Protein 5J10 (pdb70)

B-factor: mean 36.86, std 14.48, range [15.62, 97.06]

Nearest PDB structures (foldseek):
  5j10-assembly1_A  TM=1.014E+00  e=6.103E-08  synthetic construct
  5j10-assembly1_B  TM=9.438E-01  e=1.191E-07  synthetic construct
  8szz-assembly1_y  TM=9.753E-01  e=5.184E-07  synthetic construct
  8szz-assembly1_0  TM=9.721E-01  e=5.184E-07  synthetic construct
  8szz-assembly1_W  TM=9.689E-01  e=4.848E-07  synthetic construct

Sequence (140 aa):
TDELLRLAKEQAELLKEIKKLVEEIARLVKEIQEDPSDELLKTLAELVRKLKELVEDMERSMKEQLYIIKTDELLRLAKEQAELLKEIKKLVEEIARLVKEIQEDPSDELLKTLAELVRKLKELVEDMERSMKEQLYIIK

Solvent-accessible surface area: 8498 Å² total; per-residue (Å²): 191,64,94,21,46,143,16,1,100,78,2,18,88,24,0,137,74,1,55,145,16,1,48,86,1,20,169,21,1,119,94,0,80,150,83,52,39,124,102,36,3,117,49,0,13,94,25,2,118,86,0,75,102,7,2,83,82,1,28,187,13,5,134,71,1,36,183,88,35,138,118,120,93,28,55,127,1,0,98,72,1,27,92,19,3,135,69,2,69,147,15,1,62,87,0,11,162,17,1,121,93,0,85,153,85,55,39,126,114,46,5,132,50,0,14,86,23,2,137,94,0,81,97,12,1,32,62,0,12,157,5,2,110,76,0,22,178,58,32,148

Radius of gyration: 16.61 Å; Cα contacts (8 Å, |Δi|>4): 127; chains: 2; bounding box: 19×32×49 Å

Secondary structure (DSSP, 8-state):
--HHHHHHHHHHHHHHHHHHHHHHHHHHHHHHHH---HHHHHHHHHHHHHHHHHHHHHHHHHHHHHHHH-/-HHHHHHHHHHHHHHHHHHHHHHHHHHHHHHHHH---HHHHHHHHHHHHHHHHHHHHHHHHHHHHHHHH-

Structure (mmCIF, N/CA/C/O backbone):
data_5J10
#
_entry.id   5J10
#
_cell.length_a   41.740
_cell.length_b   42.120
_cell.length_c   123.670
_cell.angle_alpha   90.00
_cell.angle_beta   90.00
_cell.angle_gamma   90.00
#
_symmetry.space_group_name_H-M   'P 21 21 21'
#
loop_
_entity.id
_entity.type
_entity.pdbx_description
1 polymer 'peptide design 2L4HC2_24'
2 water water
#
loop_
_atom_site.group_PDB
_atom_site.id
_atom_site.type_symbol
_atom_site.label_atom_id
_atom_site.label_alt_id
_atom_site.label_comp_id
_atom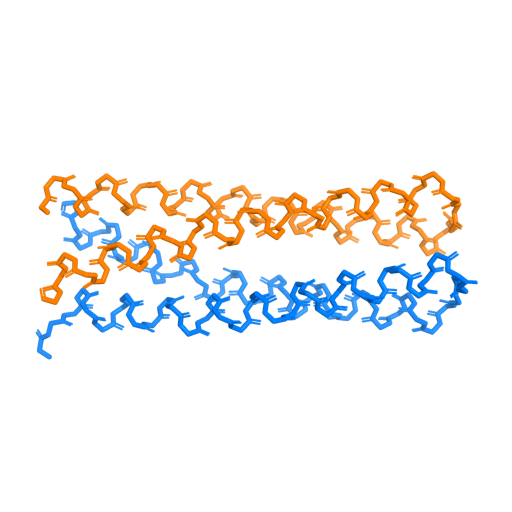_site.label_asym_id
_atom_site.label_entity_id
_atom_site.label_seq_id
_atom_site.pdbx_PDB_ins_code
_atom_site.Cartn_x
_atom_site.Cartn_y
_atom_site.Cartn_z
_atom_site.occupancy
_atom_site.B_iso_or_equiv
_atom_site.auth_seq_id
_atom_site.auth_comp_id
_atom_site.auth_asym_id
_atom_site.auth_atom_id
_atom_site.pdbx_PDB_model_num
ATOM 1 N N . THR A 1 8 ? 30.691 8.883 96.668 1.00 37.88 3 THR A N 1
ATOM 2 C CA . THR A 1 8 ? 29.895 8.456 97.814 1.00 39.23 3 THR A CA 1
ATOM 3 C C . THR A 1 8 ? 28.496 9.072 97.790 1.00 36.06 3 THR A C 1
ATOM 4 O O . THR A 1 8 ? 27.510 8.429 98.169 1.00 32.96 3 THR A O 1
ATOM 14 N N . ASP A 1 9 ? 28.412 10.321 97.344 1.00 32.06 4 ASP A N 1
ATOM 15 C CA . ASP A 1 9 ? 27.135 11.015 97.246 1.00 28.37 4 ASP A CA 1
ATOM 16 C C . ASP A 1 9 ? 26.689 11.053 95.786 1.00 30.90 4 ASP A C 1
ATOM 17 O O . ASP A 1 9 ? 27.252 11.793 94.985 1.00 29.75 4 ASP A O 1
ATOM 26 N N . GLU A 1 10 ? 25.673 10.266 95.442 1.00 29.22 5 GLU A N 1
ATOM 27 C CA . GLU A 1 10 ? 25.260 10.160 94.043 1.00 33.89 5 GLU A CA 1
ATOM 28 C C . GLU A 1 10 ? 24.538 11.404 93.548 1.00 31.34 5 GLU A C 1
ATOM 29 O O . GLU A 1 10 ? 24.598 11.725 92.363 1.00 32.28 5 GLU A O 1
ATOM 41 N N . LEU A 1 11 ? 23.853 12.100 94.447 1.00 27.97 6 LEU A N 1
ATOM 42 C CA . LEU A 1 11 ? 23.181 13.337 94.076 1.00 31.08 6 LEU A CA 1
ATOM 43 C C . LEU A 1 11 ? 24.218 14.408 93.749 1.00 37.07 6 LEU A C 1
ATOM 44 O O . LEU A 1 11 ? 24.021 15.232 92.855 1.00 34.71 6 LEU A O 1
ATOM 60 N N . LEU A 1 12 ? 25.329 14.382 94.478 1.00 34.11 7 LEU A N 1
ATOM 61 C CA . LEU A 1 12 ? 26.440 15.289 94.217 1.00 32.57 7 LEU A CA 1
ATOM 62 C C . LEU A 1 12 ? 27.106 14.944 92.893 1.00 32.19 7 LEU A C 1
ATOM 63 O O . LEU A 1 12 ? 27.456 15.829 92.113 1.00 30.98 7 LEU A O 1
ATOM 79 N N . ARG A 1 13 ? 27.282 13.650 92.652 1.00 30.61 8 ARG A N 1
ATOM 80 C CA . ARG A 1 13 ? 27.912 13.167 91.429 1.00 32.27 8 ARG A CA 1
ATOM 81 C C . ARG A 1 13 ? 27.117 13.609 90.198 1.00 36.77 8 ARG A C 1
ATOM 82 O O . ARG A 1 13 ? 27.685 14.139 89.238 1.00 33.63 8 ARG A O 1
ATOM 103 N N . LEU A 1 14 ? 25.803 13.412 90.245 1.00 34.11 9 LEU A N 1
ATOM 104 C CA . LEU A 1 14 ? 24.926 13.772 89.133 1.00 35.76 9 LEU A CA 1
ATOM 105 C C . LEU A 1 14 ? 24.829 15.284 88.933 1.00 38.37 9 LEU A C 1
ATOM 106 O O . LEU A 1 14 ? 24.811 15.766 87.798 1.00 34.90 9 LEU A O 1
ATOM 122 N N . ALA A 1 15 ? 24.753 16.025 90.035 1.00 34.08 10 ALA A N 1
ATOM 123 C CA . ALA A 1 15 ? 24.668 17.482 89.975 1.00 34.26 10 ALA A CA 1
ATOM 124 C C . ALA A 1 15 ? 25.919 18.051 89.325 1.00 36.84 10 ALA A C 1
ATOM 125 O O . ALA A 1 15 ? 25.843 18.955 88.490 1.00 35.10 10 ALA A O 1
ATOM 132 N N . LYS A 1 16 ? 27.070 17.509 89.707 1.00 32.69 11 LYS A N 1
ATOM 133 C CA . LYS A 1 16 ? 28.326 17.863 89.061 1.00 36.93 11 LYS A CA 1
ATOM 134 C C . LYS A 1 16 ? 28.310 17.389 87.608 1.00 41.48 11 LYS A C 1
ATOM 135 O O . LYS A 1 16 ? 28.936 18.003 86.745 1.00 36.45 11 LYS A O 1
ATOM 154 N N . GLU A 1 17 ? 27.587 16.299 87.347 1.00 43.23 12 GLU A N 1
ATOM 155 C CA . GLU A 1 17 ? 27.463 15.755 85.992 1.00 46.62 12 GLU A CA 1
ATOM 156 C C . GLU A 1 17 ? 26.361 16.421 85.166 1.00 40.74 12 GLU A C 1
ATOM 157 O O . GLU A 1 17 ? 26.129 16.046 84.019 1.00 77.53 12 GLU A O 1
ATOM 169 N N . GLN A 1 18 ? 25.686 17.408 85.739 1.00 37.90 13 GLN A N 1
ATOM 170 C CA . GLN A 1 18 ? 24.760 18.222 84.965 1.00 37.39 13 GLN A CA 1
ATOM 171 C C . GLN A 1 18 ? 25.329 19.622 84.790 1.00 42.96 13 GLN A C 1
ATOM 172 O O . GLN A 1 18 ? 24.963 20.340 83.855 1.00 36.23 13 GLN A O 1
ATOM 186 N N . ALA A 1 19 ? 26.234 19.994 85.696 1.00 37.22 14 ALA A N 1
ATOM 187 C CA . ALA A 1 19 ? 26.808 21.337 85.729 1.00 39.84 14 ALA A CA 1
ATOM 188 C C . ALA A 1 19 ? 27.815 21.553 84.607 1.00 34.34 14 ALA A C 1
ATOM 189 O O . ALA A 1 19 ? 27.901 22.647 84.046 1.00 36.00 14 ALA A O 1
ATOM 196 N N . GLU A 1 20 ? 28.569 20.505 84.284 1.00 33.35 15 GLU A N 1
ATOM 197 C CA . GLU A 1 20 ? 29.609 20.597 83.268 1.00 38.13 15 GLU A CA 1
ATOM 198 C C . GLU A 1 20 ? 28.966 20.539 81.885 1.00 40.08 15 GLU A C 1
ATOM 199 O O . GLU A 1 20 ? 29.500 21.091 80.927 1.00 34.34 15 GLU A O 1
ATOM 211 N N . LEU A 1 21 ? 27.825 19.859 81.787 1.00 35.14 16 LEU A N 1
ATOM 212 C CA . LEU A 1 21 ? 27.079 19.794 80.539 1.00 32.06 16 LEU A CA 1
ATOM 213 C C . LEU A 1 21 ? 26.489 21.153 80.236 1.00 29.49 16 LEU A C 1
ATOM 214 O O . LEU A 1 21 ? 26.569 21.628 79.107 1.00 29.63 16 LEU A O 1
ATOM 230 N N . LEU A 1 22 ? 25.901 21.782 81.249 1.00 28.22 17 LEU A N 1
ATOM 231 C CA . LEU A 1 22 ? 25.278 23.081 81.046 1.00 30.80 17 LEU A CA 1
ATOM 232 C C . LEU A 1 22 ? 26.325 24.141 80.746 1.00 32.06 17 LEU A C 1
ATOM 233 O O . LEU A 1 22 ? 26.090 25.030 79.930 1.00 28.53 17 LEU A O 1
ATOM 249 N N . LYS A 1 23 ? 27.478 24.046 81.402 1.00 32.02 18 LYS A N 1
ATOM 250 C CA . LYS A 1 23 ? 28.581 24.954 81.111 1.00 35.68 18 LYS A CA 1
ATOM 251 C C . LYS A 1 23 ? 28.964 24.849 79.635 1.00 32.87 18 LYS A C 1
ATOM 252 O O . LYS A 1 23 ? 29.182 25.861 78.968 1.00 32.40 18 LYS A O 1
ATOM 271 N N . GLU A 1 24 ? 29.020 23.619 79.128 1.00 27.98 19 GLU A N 1
ATOM 272 C CA . GLU A 1 24 ? 29.286 23.379 77.709 1.00 29.53 19 GLU A CA 1
ATOM 273 C C . GLU A 1 24 ? 28.158 23.902 76.811 1.00 29.35 19 GLU A C 1
ATOM 274 O O . GLU A 1 24 ? 28.412 24.507 75.765 1.00 25.97 19 GLU A O 1
ATOM 286 N N . ILE A 1 25 ? 26.917 23.662 77.223 1.00 24.81 20 ILE A N 1
ATOM 287 C CA . ILE A 1 25 ? 25.753 24.166 76.495 1.00 25.01 20 ILE A CA 1
ATOM 288 C C . ILE A 1 25 ? 25.741 25.692 76.451 1.00 24.16 20 ILE A C 1
ATOM 289 O O . ILE A 1 25 ? 25.471 26.291 75.412 1.00 20.07 20 ILE A O 1
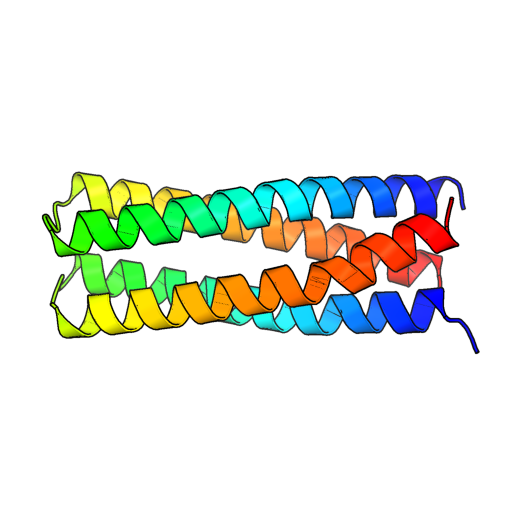ATOM 305 N N . LYS A 1 26 ? 26.045 26.312 77.585 1.00 23.40 21 LYS A N 1
ATOM 306 C CA . LYS A 1 26 ? 26.115 27.768 77.681 1.00 25.04 21 LYS A CA 1
ATOM 307 C C . LYS A 1 26 ? 27.124 28.358 76.686 1.00 27.03 21 LYS A C 1
ATOM 308 O O . LYS A 1 26 ? 26.832 29.339 75.995 1.00 23.17 21 LYS A O 1
ATOM 327 N N . LYS A 1 27 ? 28.304 27.748 76.618 1.00 25.77 22 LYS A N 1
ATOM 328 C CA . LYS A 1 27 ? 29.343 28.139 75.669 1.00 28.48 22 LYS A CA 1
ATOM 329 C C . LYS A 1 27 ? 28.865 28.092 74.224 1.00 26.26 22 LYS A C 1
ATOM 330 O O . LYS A 1 27 ? 29.052 29.044 73.467 1.00 23.06 22 LYS A O 1
ATOM 349 N N . LEU A 1 28 ? 28.267 26.962 73.858 1.00 23.44 23 LEU A N 1
ATOM 350 C CA . LEU A 1 28 ? 27.749 26.724 72.518 1.00 23.78 23 LEU A CA 1
ATOM 351 C C . LEU A 1 28 ? 26.631 27.700 72.158 1.00 22.36 23 LEU A C 1
ATOM 352 O O . LEU A 1 28 ? 26.566 28.196 71.032 1.00 20.90 23 LEU A O 1
ATOM 368 N N . VAL A 1 29 ? 25.752 27.967 73.117 1.00 20.05 24 VAL A N 1
ATOM 369 C CA . VAL A 1 29 ? 24.663 28.914 72.913 1.00 21.96 24 VAL A CA 1
ATOM 370 C C . VAL A 1 29 ? 25.219 30.321 72.654 1.00 22.78 24 VAL A C 1
ATOM 371 O O . VAL A 1 29 ? 24.741 31.030 71.774 1.00 21.40 24 VAL A O 1
ATOM 384 N N . GLU A 1 30 ? 26.237 30.716 73.412 1.00 23.10 25 GLU A N 1
ATOM 385 C CA . GLU A 1 30 ? 26.866 32.017 73.204 1.00 27.41 25 GLU A CA 1
ATOM 386 C C . GLU A 1 30 ? 27.575 32.085 71.848 1.00 24.60 25 GLU A C 1
ATOM 387 O O . GLU A 1 30 ? 27.618 33.135 71.216 1.00 25.42 25 GLU A O 1
ATOM 399 N N . GLU A 1 31 ? 28.114 30.955 71.403 1.00 22.85 26 GLU A N 1
ATOM 400 C CA . GLU A 1 31 ? 28.741 30.854 70.089 1.00 23.50 26 GLU A CA 1
ATOM 401 C C . GLU A 1 31 ? 27.693 31.012 68.989 1.00 24.01 26 GLU A C 1
ATOM 402 O O . GLU A 1 31 ? 27.907 31.699 67.993 1.00 20.19 26 GLU A O 1
ATOM 414 N N . ILE A 1 32 ? 26.550 30.368 69.193 1.00 21.69 27 ILE A N 1
ATOM 415 C CA . ILE A 1 32 ? 25.432 30.441 68.261 1.00 19.91 27 ILE A CA 1
ATOM 416 C C . ILE A 1 32 ? 24.915 31.870 68.155 1.00 19.98 27 ILE A C 1
ATOM 417 O O . ILE A 1 32 ? 24.643 32.360 67.060 1.00 19.83 27 ILE A O 1
ATOM 433 N N . ALA A 1 33 ? 24.814 32.549 69.295 1.00 20.62 28 ALA A N 1
ATOM 434 C CA . ALA A 1 33 ? 24.359 33.934 69.319 1.00 21.09 28 ALA A CA 1
ATOM 435 C C . ALA A 1 33 ? 25.269 34.834 68.477 1.00 23.26 28 ALA A C 1
ATOM 436 O O . ALA A 1 33 ? 24.784 35.619 67.670 1.00 22.96 28 ALA A O 1
ATOM 443 N N . ARG A 1 34 ? 26.582 34.720 68.662 1.00 22.59 29 ARG A N 1
ATOM 444 C CA . ARG A 1 34 ? 27.528 35.522 67.879 1.00 25.52 29 ARG A CA 1
ATOM 445 C C . ARG A 1 34 ? 27.470 35.186 66.392 1.00 24.39 29 ARG A C 1
ATOM 446 O O . ARG A 1 34 ? 27.590 36.069 65.539 1.00 25.34 29 ARG A O 1
ATOM 467 N N . LEU A 1 35 ? 27.285 33.908 66.081 1.00 21.37 30 LEU A N 1
ATOM 468 C CA . LEU A 1 35 ? 27.202 33.472 64.696 1.00 23.16 30 LEU A CA 1
ATOM 469 C C . LEU A 1 35 ? 25.962 34.042 64.003 1.00 23.56 30 LEU A C 1
ATOM 470 O O . LEU A 1 35 ? 26.028 34.467 62.849 1.00 20.96 30 LEU A O 1
ATOM 486 N N . VAL A 1 36 ? 24.836 34.047 64.711 1.00 19.56 31 VAL A N 1
ATOM 487 C CA . VAL A 1 36 ? 23.606 34.635 64.190 1.00 19.99 31 VAL A CA 1
ATOM 488 C C . VAL A 1 36 ? 23.826 36.109 63.849 1.00 21.66 31 VAL A C 1
ATOM 489 O O . VAL A 1 36 ? 23.376 36.579 62.808 1.00 19.79 31 VAL A O 1
ATOM 502 N N . LYS A 1 37 ? 24.534 36.825 64.720 1.00 23.14 32 LYS A N 1
ATOM 503 C CA . LYS A 1 37 ? 24.851 38.230 64.463 1.00 25.46 32 LYS A CA 1
ATOM 504 C C . LYS A 1 37 ? 25.661 38.387 63.171 1.00 25.73 32 LYS A C 1
ATOM 505 O O . LYS A 1 37 ? 25.446 39.336 62.414 1.00 25.81 32 LYS A O 1
ATOM 524 N N . GLU A 1 38 ? 26.572 37.450 62.909 1.00 24.14 33 GLU A N 1
ATOM 525 C CA . GLU A 1 38 ? 27.358 37.491 61.670 1.00 26.69 33 GLU A CA 1
ATOM 526 C C . GLU A 1 38 ? 26.499 37.141 60.453 1.00 25.20 33 GLU A C 1
ATOM 527 O O . GLU A 1 38 ? 26.682 37.691 59.363 1.00 24.95 33 GLU A O 1
ATOM 539 N N . ILE A 1 39 ? 25.553 36.229 60.642 1.00 22.66 34 ILE A N 1
ATOM 540 C CA . ILE A 1 39 ? 24.652 35.846 59.562 1.00 23.57 34 ILE A CA 1
ATOM 541 C C . ILE A 1 39 ? 23.763 37.024 59.174 1.00 24.93 34 ILE A C 1
ATOM 542 O O . ILE A 1 39 ? 23.455 37.225 57.997 1.00 24.33 34 ILE A O 1
ATOM 558 N N . GLN A 1 40 ? 23.382 37.826 60.161 1.00 24.09 35 GLN A N 1
ATOM 559 C CA . GLN A 1 40 ? 22.601 39.024 59.886 1.00 29.54 35 GLN A CA 1
ATOM 560 C C . GLN A 1 40 ? 23.389 40.014 59.027 1.00 31.79 35 GLN A C 1
ATOM 561 O O . GLN A 1 40 ? 22.800 40.800 58.288 1.00 31.74 35 GLN A O 1
ATOM 575 N N . GLU A 1 41 ? 24.716 39.962 59.117 1.00 31.54 36 GLU A N 1
ATOM 576 C CA . GLU A 1 41 ? 25.582 40.804 58.290 1.00 33.41 36 GLU A CA 1
ATOM 577 C C . GLU A 1 41 ? 25.878 40.173 56.924 1.00 34.11 36 GLU A C 1
ATOM 578 O O . GLU A 1 41 ? 26.040 40.878 55.928 1.00 37.54 36 GLU A O 1
ATOM 590 N N . ASP A 1 42 ? 25.953 38.845 56.885 1.00 30.59 37 ASP A N 1
ATOM 591 C CA . ASP A 1 42 ? 26.216 38.113 55.649 1.00 32.13 37 ASP A CA 1
ATOM 592 C C . ASP A 1 42 ? 25.545 3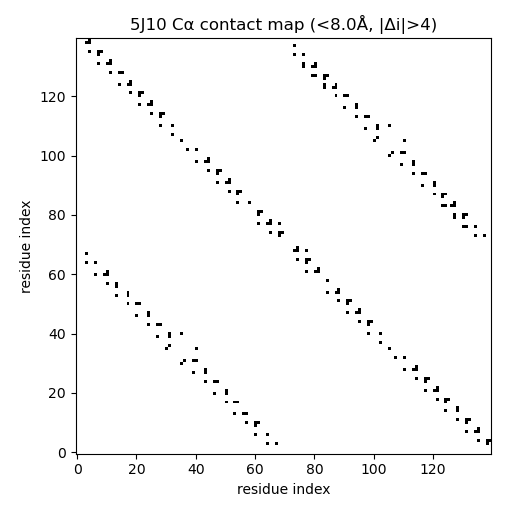6.747 55.713 1.00 31.35 37 ASP A C 1
ATOM 593 O O . ASP A 1 42 ? 26.155 35.779 56.162 1.00 29.20 37 ASP A O 1
ATOM 602 N N . PRO A 1 43 ? 24.286 36.659 55.256 1.00 33.31 38 PRO A N 1
ATOM 603 C CA . PRO A 1 43 ? 23.535 35.406 55.373 1.00 29.26 38 PRO A CA 1
ATOM 604 C C . PRO A 1 43 ? 23.936 34.391 54.312 1.00 30.55 38 PRO A C 1
ATOM 605 O O . PRO A 1 43 ? 23.106 33.998 53.494 1.00 34.16 38 PRO A O 1
ATOM 616 N N . SER A 1 44 ? 25.195 33.967 54.336 1.00 27.32 39 SER A N 1
ATOM 617 C CA . SER A 1 44 ? 25.714 33.053 53.329 1.00 28.33 39 SER A CA 1
ATOM 618 C C . SER A 1 44 ? 25.306 31.614 53.618 1.00 26.18 39 SER A C 1
ATOM 619 O O . SER A 1 44 ? 25.056 31.252 54.774 1.00 22.96 39 SER A O 1
ATOM 627 N N . ASP A 1 45 ? 25.247 30.799 52.565 1.00 23.88 40 ASP A N 1
ATOM 628 C CA . ASP A 1 45 ? 24.933 29.378 52.698 1.00 24.19 40 ASP A CA 1
ATOM 629 C C . ASP A 1 45 ? 25.888 28.665 53.652 1.00 24.55 40 ASP A C 1
ATOM 630 O O . ASP A 1 45 ? 25.481 27.782 54.406 1.00 21.51 40 ASP A O 1
ATOM 639 N N . GLU A 1 46 ? 27.164 29.039 53.595 1.00 24.56 41 GLU A N 1
ATOM 640 C CA . GLU A 1 46 ? 28.189 28.395 54.411 1.00 23.99 41 GLU A CA 1
ATOM 641 C C . GLU A 1 46 ? 27.992 28.659 55.906 1.00 23.24 41 GLU A C 1
ATOM 642 O O . GLU A 1 46 ? 28.058 27.737 56.711 1.00 22.38 41 GLU A O 1
ATOM 654 N N . LEU A 1 47 ? 27.742 29.910 56.275 1.00 21.89 42 LEU A N 1
ATOM 655 C CA . LEU A 1 47 ? 27.522 30.246 57.679 1.00 22.13 42 LEU A CA 1
ATOM 656 C C . LEU A 1 47 ? 26.228 29.627 58.219 1.00 23.26 42 LEU A C 1
ATOM 657 O O . LEU A 1 47 ? 26.147 29.270 59.394 1.00 19.60 42 LEU A O 1
ATOM 673 N N . LEU A 1 48 ? 25.217 29.509 57.362 1.00 19.51 43 LEU A N 1
ATOM 674 C CA . LEU A 1 48 ? 23.948 28.907 57.762 1.00 21.54 43 LEU A CA 1
ATOM 675 C C . LEU A 1 48 ? 24.090 27.395 57.916 1.00 22.01 43 LEU A C 1
ATOM 676 O O . LEU A 1 48 ? 23.433 26.791 58.762 1.00 20.34 43 LEU A O 1
ATOM 692 N N . LYS A 1 49 ? 24.948 26.787 57.100 1.00 21.91 44 LYS A N 1
ATOM 693 C CA . LYS A 1 49 ? 25.245 25.367 57.243 1.00 23.44 44 LYS A CA 1
ATOM 694 C C . LYS A 1 49 ? 25.966 25.119 58.558 1.00 23.14 44 LYS A C 1
ATOM 695 O O . LYS A 1 49 ? 25.713 24.126 59.234 1.00 21.04 44 LYS A O 1
ATOM 714 N N . THR A 1 50 ? 26.865 26.031 58.917 1.00 21.02 45 THR A N 1
ATOM 715 C CA . THR A 1 50 ? 27.579 25.948 60.187 1.00 23.04 45 THR A CA 1
ATOM 716 C C . THR A 1 50 ? 26.613 26.079 61.363 1.00 21.16 45 THR A C 1
ATOM 717 O O . THR A 1 50 ? 26.703 25.336 62.340 1.00 20.62 45 THR A O 1
ATOM 728 N N . LEU A 1 51 ? 25.692 27.031 61.265 1.00 18.81 46 LEU A N 1
ATOM 729 C CA . LEU A 1 51 ? 24.712 27.250 62.324 1.00 21.00 46 LEU A CA 1
ATOM 730 C C . LEU A 1 51 ? 23.845 26.009 62.534 1.00 19.23 46 LEU A C 1
ATOM 731 O O . LEU A 1 51 ? 23.589 25.602 63.673 1.00 18.12 46 LEU A O 1
ATOM 747 N N . ALA A 1 52 ? 23.408 25.404 61.432 1.00 19.28 47 ALA A N 1
ATOM 748 C CA . ALA A 1 52 ? 22.606 24.184 61.496 1.00 20.28 47 ALA A CA 1
ATOM 749 C C . ALA A 1 52 ? 23.375 23.055 62.189 1.00 22.58 47 ALA A C 1
ATOM 750 O O . ALA A 1 52 ? 22.798 22.271 62.943 1.00 20.65 47 ALA A O 1
ATOM 757 N N . GLU A 1 53 ? 24.677 22.981 61.935 1.00 21.82 48 GLU A N 1
ATOM 758 C CA . GLU A 1 53 ? 25.527 21.976 62.570 1.00 21.90 48 GLU A CA 1
ATOM 759 C C . GLU A 1 53 ? 25.647 22.237 64.067 1.00 20.89 48 GLU A C 1
ATOM 760 O O . GLU A 1 53 ? 25.596 21.304 64.876 1.00 19.50 48 GLU A O 1
ATOM 772 N N . LEU A 1 54 ? 25.819 23.503 64.437 1.00 19.35 49 LEU A N 1
ATOM 773 C CA . LEU A 1 54 ? 25.936 23.865 65.847 1.00 18.23 49 LEU A CA 1
ATOM 774 C C . LEU A 1 54 ? 24.645 23.552 66.602 1.00 20.26 49 LEU A C 1
ATOM 775 O O . LEU A 1 54 ? 24.679 23.145 67.764 1.00 17.98 49 LEU A O 1
ATOM 791 N N . VAL A 1 55 ? 23.510 23.725 65.936 1.00 15.62 50 VAL A N 1
ATOM 792 C CA . VAL A 1 55 ? 22.212 23.492 66.577 1.00 17.25 50 VAL A CA 1
ATOM 793 C C . VAL A 1 55 ? 21.938 21.993 66.768 1.00 20.57 50 VAL A C 1
ATOM 794 O O . VAL A 1 55 ? 21.382 21.584 67.789 1.00 20.33 50 VAL A O 1
ATOM 807 N N . ARG A 1 56 ? 22.344 21.175 65.801 1.00 20.79 51 ARG A N 1
ATOM 808 C CA . ARG A 1 56 ? 22.276 19.721 65.957 1.00 23.79 51 ARG A CA 1
ATOM 809 C C . ARG A 1 56 ? 23.135 19.250 67.126 1.00 24.96 51 ARG A C 1
ATOM 810 O O . ARG A 1 56 ? 22.741 18.357 67.878 1.00 23.95 51 ARG A O 1
ATOM 831 N N . LYS A 1 57 ? 24.316 19.847 67.266 1.00 21.04 52 LYS A N 1
ATOM 832 C CA . LYS A 1 57 ? 25.199 19.549 68.388 1.00 22.94 52 LYS A CA 1
ATOM 833 C C . LYS A 1 57 ? 24.545 19.969 69.701 1.00 23.31 52 LYS A C 1
ATOM 834 O O . LYS A 1 57 ? 24.654 19.281 70.715 1.00 22.73 52 LYS A O 1
ATOM 853 N N . LEU A 1 58 ? 23.855 21.103 69.670 1.00 21.00 53 LEU A N 1
ATOM 854 C CA . LEU A 1 58 ? 23.133 21.588 70.839 1.00 20.77 53 LEU A CA 1
ATOM 855 C C . LEU A 1 58 ? 22.022 20.620 71.241 1.00 21.44 53 LEU A C 1
ATOM 856 O O . LEU A 1 58 ? 21.883 20.296 72.417 1.00 18.41 53 LEU A O 1
ATOM 872 N N . LYS A 1 59 ? 21.242 20.160 70.261 1.00 19.70 54 LYS A N 1
ATOM 873 C CA . LYS A 1 59 ? 20.199 19.161 70.503 1.00 23.98 54 LYS A CA 1
ATOM 874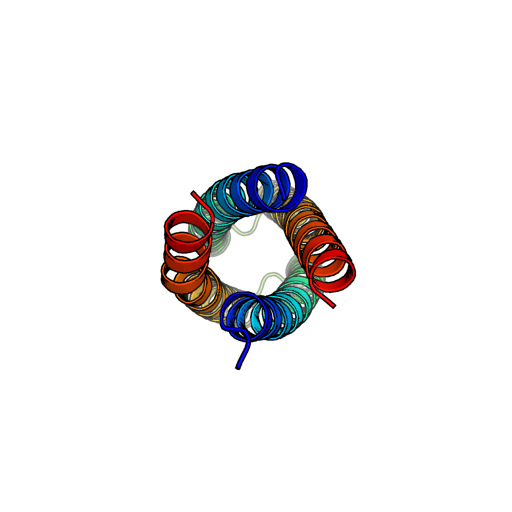 C C . LYS A 1 59 ? 20.735 17.943 71.246 1.00 23.82 54 LYS A C 1
ATOM 875 O O . LYS A 1 59 ? 20.102 17.449 72.178 1.00 22.23 54 LYS A O 1
ATOM 894 N N . GLU A 1 60 ? 21.897 17.457 70.815 1.00 22.84 55 GLU A N 1
ATOM 895 C CA . GLU A 1 60 ? 22.511 16.273 71.413 1.00 25.61 55 GLU A CA 1
ATOM 896 C C . GLU A 1 60 ? 22.911 16.499 72.869 1.00 24.07 55 GLU A C 1
ATOM 897 O O . GLU A 1 60 ? 22.765 15.606 73.700 1.00 24.48 55 GLU A O 1
ATOM 909 N N . LEU A 1 61 ? 23.419 17.688 73.176 1.00 22.76 56 LEU A N 1
ATOM 910 C CA . LEU A 1 61 ? 23.830 18.005 74.543 1.00 22.06 56 LEU A CA 1
ATOM 911 C C . LEU A 1 61 ? 22.624 18.116 75.473 1.00 23.38 56 LEU A C 1
ATOM 912 O O . LEU A 1 61 ? 22.675 17.686 76.632 1.00 21.77 56 LEU A O 1
ATOM 928 N N . VAL A 1 62 ? 21.547 18.711 74.969 1.00 19.13 57 VAL A N 1
ATOM 929 C CA . VAL A 1 62 ? 20.313 18.819 75.736 1.00 20.59 57 VAL A CA 1
ATOM 930 C C . VAL A 1 62 ? 19.767 17.418 76.023 1.00 23.68 57 VAL A C 1
ATOM 931 O O . VAL A 1 62 ? 19.338 17.127 77.137 1.00 22.61 57 VAL A O 1
ATOM 944 N N . GLU A 1 63 ? 19.813 16.540 75.026 1.00 22.91 58 GLU A N 1
ATOM 945 C CA . GLU A 1 63 ? 19.371 15.161 75.218 1.00 25.09 58 GLU A CA 1
ATOM 946 C C . GLU A 1 63 ? 20.239 14.430 76.241 1.00 25.37 58 GLU A C 1
ATOM 947 O O . GLU A 1 63 ? 19.733 13.609 77.010 1.00 22.66 58 GLU A O 1
ATOM 959 N N . ASP A 1 64 ? 21.539 14.733 76.240 1.00 26.43 59 ASP A N 1
ATOM 960 C CA . ASP A 1 64 ? 22.486 14.171 77.207 1.00 27.93 59 ASP A CA 1
ATOM 961 C C . ASP A 1 64 ? 22.111 14.499 78.648 1.00 29.54 59 ASP A C 1
ATOM 962 O O . ASP A 1 64 ? 22.488 13.779 79.573 1.00 31.45 59 ASP A O 1
ATOM 971 N N . MET A 1 65 ? 21.397 15.603 78.839 1.00 25.42 60 MET A N 1
ATOM 972 C CA . MET A 1 65 ? 20.959 15.993 80.175 1.00 29.24 60 MET A CA 1
ATOM 973 C C . MET A 1 65 ? 19.722 15.227 80.633 1.00 30.42 60 MET A C 1
ATOM 974 O O . MET A 1 65 ? 19.404 15.219 81.819 1.00 26.67 60 MET A O 1
ATOM 988 N N . GLU A 1 66 ? 19.024 14.586 79.700 1.00 30.32 61 GLU A N 1
ATOM 989 C CA . GLU A 1 66 ? 17.723 13.997 80.013 1.00 28.98 61 GLU A CA 1
ATOM 990 C C . GLU A 1 66 ? 17.792 12.843 81.000 1.00 30.67 61 GLU A C 1
ATOM 991 O O . GLU A 1 66 ? 17.059 12.841 81.986 1.00 29.57 61 GLU A O 1
ATOM 1003 N N . ARG A 1 67 ? 18.654 11.862 80.738 1.00 29.64 62 ARG A N 1
ATOM 1004 C CA . ARG A 1 67 ? 18.742 10.691 81.608 1.00 34.42 62 ARG A CA 1
ATOM 1005 C C . ARG A 1 67 ? 19.094 11.101 83.028 1.00 30.83 62 ARG A C 1
ATOM 1006 O O . ARG A 1 67 ? 18.455 10.668 83.989 1.00 29.59 62 ARG A O 1
ATOM 1027 N N . SER A 1 68 ? 20.109 11.951 83.146 1.00 30.69 63 SER A N 1
ATOM 1028 C CA . SER A 1 68 ? 20.557 12.445 84.439 1.00 32.61 63 SER A CA 1
ATOM 1029 C C . SER A 1 68 ? 19.451 13.202 85.169 1.00 29.72 63 SER A C 1
ATOM 1030 O O . SER A 1 68 ? 19.270 13.046 86.377 1.00 29.69 63 SER A O 1
ATOM 1038 N N . MET A 1 69 ? 18.712 14.024 84.433 1.00 29.47 64 MET A N 1
ATOM 1039 C CA . MET A 1 69 ? 17.611 14.776 85.022 1.00 28.61 64 MET A CA 1
ATOM 1040 C C . MET A 1 69 ? 16.558 13.831 85.585 1.00 27.91 64 MET A C 1
ATOM 1041 O O . MET A 1 69 ? 16.064 14.029 86.692 1.00 27.39 64 MET A O 1
ATOM 1055 N N . LYS A 1 70 ? 16.222 12.800 84.816 1.00 25.63 65 LYS A N 1
ATOM 1056 C CA . LYS A 1 70 ? 15.217 11.828 85.236 1.00 26.34 65 LYS A CA 1
ATOM 1057 C C . LYS A 1 70 ? 15.695 11.025 86.443 1.00 26.33 65 LYS A C 1
ATOM 1058 O O . LYS A 1 70 ? 14.906 10.701 87.333 1.00 27.45 65 LYS A O 1
ATOM 1077 N N . GLU A 1 71 ? 16.990 10.715 86.468 1.00 27.17 66 GLU A N 1
ATOM 1078 C CA . GLU A 1 71 ? 17.598 10.007 87.595 1.00 29.93 66 GLU A CA 1
ATOM 1079 C C . GLU A 1 71 ? 17.538 10.828 88.871 1.00 30.84 66 GLU A C 1
ATOM 1080 O O . GLU A 1 71 ? 17.153 10.325 89.929 1.00 30.72 66 GLU A O 1
ATOM 1092 N N . GLN A 1 72 ? 17.931 12.095 88.764 1.00 28.74 67 GLN A N 1
ATOM 1093 C CA . GLN A 1 72 ? 17.917 13.003 89.901 1.00 28.98 67 GLN A CA 1
ATOM 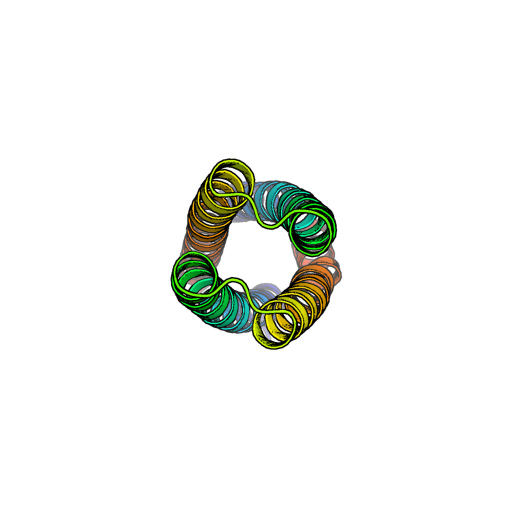1094 C C . GLN A 1 72 ? 16.525 13.088 90.488 1.00 29.51 67 GLN A C 1
ATOM 1095 O O . GLN A 1 72 ? 16.340 13.008 91.705 1.00 28.44 67 GLN A O 1
ATOM 1109 N N . LEU A 1 73 ? 15.548 13.245 89.604 1.00 27.45 68 LEU A N 1
ATOM 1110 C CA . LEU A 1 73 ? 14.152 13.326 89.994 1.00 28.98 68 LEU A CA 1
ATOM 1111 C C . LEU A 1 73 ? 13.716 12.044 90.704 1.00 34.73 68 LEU A C 1
ATOM 1112 O O . LEU A 1 73 ? 13.056 12.090 91.745 1.00 35.61 68 LEU A O 1
ATOM 1128 N N . TYR A 1 74 ? 14.101 10.902 90.142 1.00 29.33 69 TYR A N 1
ATOM 1129 C CA . TYR A 1 74 ? 13.725 9.608 90.705 1.00 30.36 69 TYR A CA 1
ATOM 1130 C C . TYR A 1 74 ? 14.354 9.416 92.083 1.00 32.42 69 TYR A C 1
ATOM 1131 O O . TYR A 1 74 ? 13.685 9.005 93.033 1.00 32.65 69 TYR A O 1
ATOM 1149 N N . ILE A 1 75 ? 15.643 9.726 92.174 1.00 30.12 70 ILE A N 1
ATOM 1150 C CA . ILE A 1 75 ? 16.397 9.610 93.415 1.00 32.94 70 ILE A CA 1
ATOM 1151 C C . ILE A 1 75 ? 15.827 10.494 94.524 1.00 43.78 70 ILE A C 1
ATOM 1152 O O . ILE A 1 75 ? 15.670 10.055 95.666 1.00 38.78 70 ILE A O 1
ATOM 1168 N N . ILE A 1 76 ? 15.501 11.734 94.176 1.00 36.94 71 ILE A N 1
ATOM 1169 C CA . ILE A 1 76 ? 15.032 12.708 95.156 1.00 39.68 71 ILE A CA 1
ATOM 1170 C C . ILE A 1 76 ? 13.595 12.436 95.622 1.00 46.41 71 ILE A C 1
ATOM 1171 O O . ILE A 1 76 ? 13.299 12.539 96.812 1.00 44.84 71 ILE A O 1
ATOM 1187 N N . LYS A 1 77 ? 12.712 12.079 94.692 1.00 44.98 72 LYS A N 1
ATOM 1188 C CA . LYS A 1 77 ? 11.313 11.803 95.030 1.00 40.68 72 LYS A CA 1
ATOM 1189 C 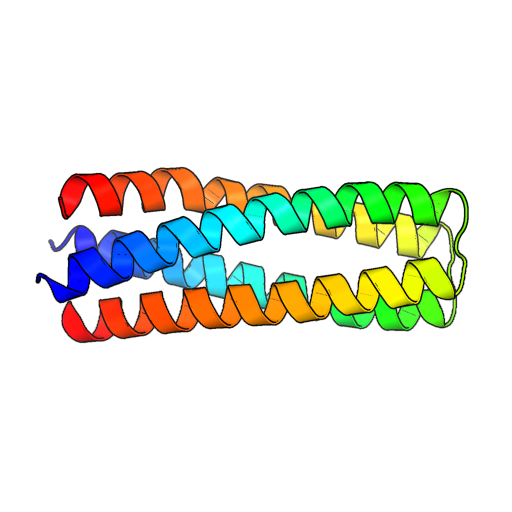C . LYS A 1 77 ? 11.167 10.673 96.054 1.00 46.31 72 LYS A C 1
ATOM 1190 O O . LYS A 1 77 ? 11.613 9.545 95.827 1.00 45.95 72 LYS A O 1
ATOM 1209 N N . THR B 1 8 ? 16.437 19.525 100.728 1.00 52.57 3 THR B N 1
ATOM 1210 C CA . THR B 1 8 ? 15.510 18.504 101.190 1.00 51.05 3 THR B CA 1
ATOM 1211 C C . THR B 1 8 ? 14.201 18.639 100.408 1.00 53.89 3 THR B C 1
ATOM 1212 O O . THR B 1 8 ? 14.068 18.085 99.313 1.00 48.51 3 THR B O 1
ATOM 1222 N N . ASP B 1 9 ? 13.233 19.360 100.965 1.00 52.89 4 ASP B N 1
ATOM 1223 C CA . ASP B 1 9 ? 12.074 19.780 100.183 1.00 53.37 4 ASP B CA 1
ATOM 1224 C C . ASP B 1 9 ? 12.543 20.771 99.125 1.00 38.86 4 ASP B C 1
ATOM 1225 O O . ASP B 1 9 ? 11.928 20.915 98.068 1.00 38.75 4 ASP B O 1
ATOM 1234 N N . GLU B 1 10 ? 13.642 21.451 99.433 1.00 39.08 5 GLU B N 1
ATOM 1235 C CA . GLU B 1 10 ? 14.274 22.371 98.502 1.00 44.00 5 GLU B CA 1
ATOM 1236 C C . GLU B 1 10 ? 14.946 21.629 97.349 1.00 40.10 5 GLU B C 1
ATOM 1237 O O . GLU B 1 10 ? 14.883 22.077 96.206 1.00 30.29 5 GLU B O 1
ATOM 1249 N N . LEU B 1 11 ? 15.593 20.504 97.649 1.00 35.50 6 LEU B N 1
ATOM 1250 C CA . LEU B 1 11 ? 16.238 19.711 96.608 1.00 36.58 6 LEU B CA 1
ATOM 1251 C C . LEU B 1 11 ? 15.203 19.233 95.600 1.00 32.15 6 LEU B C 1
ATOM 1252 O O . LEU B 1 11 ? 15.461 19.225 94.400 1.00 31.61 6 LEU B O 1
ATOM 1268 N N . LEU B 1 12 ? 14.030 18.850 96.095 1.00 32.21 7 LEU B N 1
ATOM 1269 C CA . LEU B 1 12 ? 12.934 18.409 95.237 1.00 33.30 7 LEU B CA 1
ATOM 1270 C C . LEU B 1 12 ? 12.369 19.552 94.398 1.00 34.34 7 LEU B C 1
ATOM 1271 O O . LEU B 1 12 ? 12.130 19.392 93.201 1.00 30.77 7 LEU B O 1
ATOM 1287 N N . ARG B 1 13 ? 12.138 20.694 95.040 1.00 33.61 8 ARG B N 1
ATOM 1288 C CA . ARG B 1 13 ? 11.651 21.884 94.349 1.00 34.79 8 ARG B CA 1
ATOM 1289 C C . ARG B 1 13 ? 12.600 22.288 93.228 1.00 29.83 8 ARG B C 1
ATOM 1290 O O . ARG B 1 13 ? 12.172 22.635 92.128 1.00 29.51 8 ARG B O 1
ATOM 1311 N N . LEU B 1 14 ? 13.895 22.238 93.515 1.00 27.79 9 LEU B N 1
ATOM 1312 C CA . LEU B 1 14 ? 14.898 22.638 92.541 1.00 27.28 9 LEU B CA 1
ATOM 1313 C C . LEU B 1 14 ? 14.966 21.634 91.390 1.00 33.45 9 LEU B C 1
ATOM 1314 O O . LEU B 1 14 ? 15.081 22.022 90.227 1.00 28.42 9 LEU B O 1
ATOM 1330 N N . ALA B 1 15 ? 14.876 20.347 91.716 1.00 29.35 10 ALA B N 1
ATOM 1331 C CA . ALA B 1 15 ? 14.888 19.300 90.697 1.00 31.39 10 ALA B CA 1
ATOM 1332 C C . ALA B 1 15 ? 13.738 19.471 89.704 1.00 29.42 10 ALA B C 1
ATOM 1333 O O . ALA B 1 15 ? 13.943 19.419 88.488 1.00 27.74 10 ALA B O 1
ATOM 1340 N N . LYS B 1 16 ? 12.533 19.692 90.221 1.00 27.99 11 LYS B N 1
ATOM 1341 C CA . LYS B 1 16 ? 11.365 19.900 89.371 1.00 31.48 11 LYS B CA 1
ATOM 1342 C C . LYS B 1 16 ? 11.488 21.189 88.558 1.00 28.28 11 LYS B C 1
ATOM 1343 O O . LYS B 1 16 ? 10.995 21.272 87.434 1.00 29.37 11 LYS B O 1
ATOM 1362 N N . GLU B 1 17 ? 12.141 22.190 89.138 1.00 26.78 12 GLU B N 1
ATOM 1363 C CA . GLU B 1 17 ? 12.398 23.450 88.448 1.00 30.08 12 GLU B CA 1
ATOM 1364 C C . GLU B 1 17 ? 13.306 23.221 87.245 1.00 28.36 12 GLU B C 1
ATOM 1365 O O . GLU B 1 17 ? 13.054 23.731 86.151 1.00 27.13 12 GLU B O 1
ATOM 1377 N N . GLN B 1 18 ? 14.358 22.438 87.457 1.00 25.51 13 GLN B N 1
ATOM 1378 C CA . GLN B 1 18 ? 15.306 22.104 86.402 1.00 26.53 13 GLN B CA 1
ATOM 1379 C C . GLN B 1 18 ? 14.658 21.277 85.295 1.00 26.58 13 GLN B C 1
ATOM 1380 O O . GLN B 1 18 ? 14.916 21.502 84.111 1.00 23.99 13 GLN B O 1
ATOM 1394 N N . ALA B 1 19 ? 13.822 20.317 85.683 1.00 24.67 14 ALA B N 1
ATOM 1395 C CA . ALA B 1 19 ? 13.135 19.471 84.711 1.00 28.50 14 ALA B CA 1
ATOM 1396 C C . ALA B 1 19 ? 12.213 20.291 83.807 1.00 25.77 14 ALA B C 1
ATOM 1397 O O . ALA B 1 19 ? 12.101 20.022 82.612 1.00 24.44 14 ALA B O 1
ATOM 1404 N N . GLU B 1 20 ? 11.546 21.285 84.383 1.00 27.35 15 GLU B N 1
ATOM 1405 C CA . GLU B 1 20 ? 10.634 22.120 83.606 1.00 29.64 15 GLU B CA 1
ATOM 1406 C C . GLU B 1 20 ? 11.422 23.022 82.660 1.00 27.35 15 GLU B C 1
ATOM 1407 O O . GLU B 1 20 ? 11.007 23.269 81.526 1.00 26.84 15 GLU B O 1
ATOM 1419 N N . LEU B 1 21 ? 12.567 23.502 83.137 1.00 25.84 16 LEU B N 1
ATOM 1420 C CA . LEU B 1 21 ? 13.470 24.301 82.320 1.00 27.10 16 LEU B CA 1
ATOM 1421 C C . LEU B 1 21 ? 14.042 23.479 81.175 1.00 24.42 16 LEU B C 1
ATOM 1422 O O . LEU B 1 21 ? 14.133 23.956 80.051 1.00 22.52 16 LEU B O 1
ATOM 1438 N N . LEU B 1 22 ? 14.425 22.240 81.462 1.00 22.87 17 LEU B N 1
ATOM 1439 C CA . LEU B 1 22 ? 14.972 21.363 80.430 1.00 25.85 17 LEU B CA 1
ATOM 1440 C C . LEU B 1 22 ? 13.929 21.081 79.349 1.00 23.87 17 LEU B C 1
ATOM 1441 O O . LEU B 1 22 ? 14.245 21.011 78.158 1.00 21.63 17 LEU B O 1
ATOM 1457 N N . LYS B 1 23 ? 12.681 20.929 79.776 1.00 22.90 18 LYS B N 1
ATOM 1458 C CA . LYS B 1 23 ? 11.574 20.701 78.854 1.00 23.41 18 LYS B CA 1
ATOM 1459 C C . LYS B 1 23 ? 11.411 21.894 77.909 1.00 21.94 18 LYS B C 1
ATOM 1460 O O . LYS B 1 23 ? 11.285 21.727 76.692 1.00 18.77 18 LYS B O 1
ATOM 1479 N N . GLU B 1 24 ? 11.421 23.096 78.481 1.00 20.72 19 GLU B N 1
ATOM 1480 C CA . GLU B 1 24 ? 11.319 24.334 77.711 1.00 22.10 19 GLU B CA 1
ATOM 1481 C C . GLU B 1 24 ? 12.520 24.521 76.782 1.00 21.82 19 GLU B C 1
ATOM 1482 O O . GLU B 1 24 ? 12.376 24.980 75.656 1.00 22.35 19 GLU B O 1
ATOM 1494 N N . ILE B 1 25 ? 13.706 24.159 77.261 1.00 21.59 20 ILE B N 1
ATOM 1495 C CA . ILE B 1 25 ? 14.923 24.300 76.464 1.00 21.13 20 ILE B CA 1
ATOM 1496 C C . ILE B 1 25 ? 14.911 23.357 75.262 1.00 20.99 20 ILE B C 1
ATOM 1497 O O . ILE B 1 25 ? 15.195 23.767 74.134 1.00 21.01 20 ILE B O 1
ATOM 1513 N N . LYS B 1 26 ? 14.563 22.098 75.500 1.00 20.98 21 LYS B N 1
ATOM 1514 C CA . LYS B 1 26 ? 14.494 21.115 74.424 1.00 23.26 21 LYS B CA 1
ATOM 1515 C C . LYS B 1 26 ? 13.530 21.574 73.327 1.00 23.17 21 LYS B C 1
ATOM 1516 O O . LYS B 1 26 ? 13.852 21.531 72.142 1.00 24.18 21 LYS B O 1
ATOM 1535 N N . LYS B 1 27 ? 12.352 22.024 73.747 1.00 21.29 22 LYS B N 1
ATOM 1536 C CA . LYS B 1 27 ? 11.316 22.522 72.848 1.00 23.53 22 LYS B CA 1
ATOM 1537 C C . LYS B 1 27 ? 11.793 23.732 72.039 1.00 24.30 22 LYS B C 1
ATOM 1538 O O . LYS B 1 27 ? 11.560 23.820 70.835 1.00 21.21 22 LYS B O 1
ATOM 1557 N N . LEU B 1 28 ? 12.475 24.652 72.714 1.00 22.25 23 LEU B N 1
ATOM 1558 C CA . LEU B 1 28 ? 13.005 25.857 72.085 1.00 22.09 23 LEU B CA 1
ATOM 1559 C C . LEU B 1 28 ? 14.130 25.557 71.086 1.00 20.83 23 LEU B C 1
ATOM 1560 O O . LEU B 1 28 ? 14.211 26.184 70.031 1.00 20.99 23 LEU B O 1
ATOM 1576 N N . VAL B 1 29 ? 15.003 24.611 71.420 1.00 19.05 24 VAL B N 1
ATOM 1577 C CA . VAL B 1 29 ? 16.088 24.236 70.516 1.00 18.68 24 VAL B CA 1
ATOM 1578 C C . VAL B 1 29 ? 15.518 23.582 69.249 1.00 20.63 24 VAL B C 1
ATOM 1579 O O . VAL B 1 29 ? 16.010 23.808 68.149 1.00 19.25 24 VAL B O 1
ATOM 1592 N N . GLU B 1 30 ? 14.463 22.791 69.403 1.00 19.98 25 GLU B N 1
ATOM 1593 C CA . GLU B 1 30 ? 13.792 22.209 68.244 1.00 24.58 25 GLU B CA 1
ATOM 1594 C C . GLU B 1 30 ? 13.155 23.295 67.374 1.00 22.22 25 GLU B C 1
ATOM 1595 O O . GLU B 1 30 ? 13.189 23.217 66.148 1.00 21.08 25 GLU B O 1
ATOM 1607 N N . GLU B 1 31 ? 12.594 24.315 68.014 1.00 20.45 26 GLU B N 1
ATOM 1608 C CA . GLU B 1 31 ? 12.005 25.439 67.294 1.00 22.96 26 GLU B CA 1
ATOM 1609 C C . GLU B 1 31 ? 13.073 26.197 66.506 1.00 22.24 26 GLU B C 1
ATOM 1610 O O . GLU B 1 31 ? 12.864 26.580 65.356 1.00 20.75 26 GLU B O 1
ATOM 1622 N N . ILE B 1 32 ? 14.220 26.405 67.144 1.00 19.32 27 ILE B N 1
ATOM 1623 C CA . ILE B 1 32 ? 15.352 27.089 66.529 1.00 20.46 27 ILE B CA 1
ATOM 1624 C C . ILE B 1 32 ? 15.851 26.313 65.307 1.00 21.06 27 ILE B C 1
ATOM 1625 O O . ILE B 1 32 ? 16.106 26.895 64.251 1.00 19.69 27 ILE B O 1
ATOM 1641 N N . ALA B 1 33 ? 15.956 24.996 65.450 1.00 17.76 28 ALA B N 1
ATOM 1642 C CA . ALA B 1 33 ? 16.420 24.145 64.360 1.00 22.34 28 ALA B CA 1
ATOM 1643 C C . ALA B 1 33 ? 15.513 24.283 63.132 1.00 22.62 28 ALA B C 1
ATOM 1644 O O . ALA B 1 33 ? 15.992 24.401 62.005 1.00 20.50 28 ALA B O 1
ATOM 1651 N N . ARG B 1 34 ? 14.204 24.287 63.354 1.00 21.59 29 ARG B N 1
ATOM 1652 C CA . ARG B 1 34 ? 13.255 24.428 62.251 1.00 24.41 29 ARG B CA 1
ATOM 1653 C C . ARG B 1 34 ? 13.327 25.814 61.612 1.00 23.75 29 ARG B C 1
ATOM 1654 O O . ARG B 1 34 ? 13.234 25.941 60.394 1.00 23.32 29 ARG B O 1
ATOM 1675 N N . LEU B 1 35 ? 13.496 26.848 62.432 1.00 19.48 30 LEU B N 1
ATOM 1676 C CA . LEU B 1 35 ? 13.609 28.213 61.924 1.00 21.13 30 LEU B CA 1
ATOM 1677 C C . LEU B 1 35 ? 14.874 28.398 61.082 1.00 22.69 30 LEU B C 1
ATOM 1678 O O . LEU B 1 35 ? 14.857 29.098 60.068 1.00 19.86 30 LEU B O 1
ATOM 1694 N N . VAL B 1 36 ? 15.967 27.759 61.486 1.00 20.31 31 VAL B N 1
ATOM 1695 C CA . VAL B 1 36 ? 17.208 27.850 60.724 1.00 20.47 31 VAL B CA 1
ATOM 1696 C C . VAL B 1 36 ? 17.015 27.260 59.324 1.00 24.06 31 VAL B C 1
ATOM 1697 O O . VAL B 1 36 ? 17.530 27.792 58.340 1.00 22.75 31 VAL B O 1
ATOM 1710 N N . LYS B 1 37 ? 16.251 26.176 59.241 1.00 25.23 32 LYS B N 1
ATOM 1711 C CA . LYS B 1 37 ? 15.887 25.592 57.951 1.00 28.50 32 LYS B CA 1
ATOM 1712 C C . LYS B 1 37 ? 15.083 26.564 57.083 1.00 28.07 32 LYS B C 1
ATOM 1713 O O . LYS B 1 37 ? 15.315 26.667 55.882 1.00 27.03 32 LYS B O 1
ATOM 1732 N N . GLU B 1 38 ? 14.133 27.269 57.692 1.00 26.82 33 GLU B N 1
ATOM 1733 C CA . GLU B 1 38 ? 13.362 28.286 56.981 1.00 27.24 33 GLU B CA 1
ATOM 1734 C C . GLU B 1 38 ? 14.261 29.399 56.460 1.00 27.60 33 GLU B C 1
ATOM 1735 O O . GLU B 1 38 ? 14.088 29.880 55.340 1.00 27.12 33 GLU B O 1
ATOM 1747 N N . ILE B 1 39 ? 15.214 29.811 57.290 1.00 23.50 34 ILE B N 1
ATOM 1748 C CA . ILE B 1 39 ? 16.115 30.908 56.953 1.00 23.97 34 ILE B CA 1
ATOM 1749 C C . ILE B 1 39 ? 17.025 30.502 55.794 1.00 25.26 34 ILE B C 1
ATOM 1750 O O . ILE B 1 39 ? 17.378 31.322 54.948 1.00 25.74 34 ILE B O 1
ATOM 1766 N N . GLN B 1 40 ? 17.370 29.222 55.732 1.00 25.33 35 GLN B N 1
ATOM 1767 C CA . GLN B 1 40 ? 18.116 28.699 54.595 1.00 27.00 35 GLN B CA 1
ATOM 1768 C C . GLN B 1 40 ? 17.299 28.783 53.304 1.00 31.02 35 GLN B C 1
ATOM 1769 O O . GLN B 1 40 ? 17.862 28.811 52.212 1.00 30.04 35 GLN B O 1
ATOM 1783 N N . GLU B 1 41 ? 15.975 28.832 53.437 1.00 31.40 36 GLU B N 1
ATOM 1784 C CA . GLU B 1 41 ? 15.084 28.999 52.288 1.00 33.06 36 GLU B CA 1
ATOM 1785 C C . GLU B 1 41 ? 14.843 30.472 51.967 1.00 33.70 36 GLU B C 1
ATOM 1786 O O . GLU B 1 41 ? 14.701 30.842 50.804 1.00 37.42 36 GLU B O 1
ATOM 1798 N N . ASP B 1 42 ? 14.782 31.303 53.004 1.00 31.00 37 ASP B N 1
ATOM 1799 C CA . ASP B 1 42 ? 14.554 32.741 52.844 1.00 31.83 37 ASP B CA 1
ATOM 1800 C C . ASP B 1 42 ? 15.216 33.497 53.992 1.00 30.40 37 ASP B C 1
ATOM 1801 O O . ASP B 1 42 ? 14.609 33.691 55.043 1.00 28.92 37 ASP B O 1
ATOM 1810 N N . PRO B 1 43 ? 16.473 33.928 53.789 1.00 31.67 38 PRO B N 1
ATOM 1811 C CA . PRO B 1 43 ? 17.227 34.622 54.842 1.00 30.13 38 PRO B CA 1
ATOM 1812 C C . PRO B 1 43 ? 16.811 36.080 55.038 1.00 29.71 38 PRO B C 1
ATOM 1813 O O . PRO B 1 43 ? 17.650 36.979 54.961 1.00 31.42 38 PRO B O 1
ATOM 1824 N N . SER B 1 44 ? 15.531 36.307 55.316 1.00 29.22 39 SER B N 1
ATOM 1825 C CA . SER B 1 44 ? 15.021 37.662 55.484 1.00 28.59 39 SER B CA 1
ATOM 1826 C C . SER B 1 44 ? 15.478 38.272 56.802 1.00 27.38 39 SER B C 1
ATOM 1827 O O . SER B 1 44 ? 15.851 37.555 57.731 1.00 25.73 39 SER B O 1
ATOM 1835 N N . ASP B 1 45 ? 15.442 39.598 56.870 1.00 25.79 40 ASP B N 1
ATOM 1836 C CA . ASP B 1 45 ? 15.773 40.323 58.089 1.00 26.86 40 ASP B CA 1
ATOM 1837 C C . ASP B 1 45 ? 14.836 39.937 59.230 1.00 26.46 40 ASP B C 1
ATOM 1838 O O . ASP B 1 45 ? 15.258 39.822 60.380 1.00 23.09 40 ASP B O 1
ATOM 1847 N N . GLU B 1 46 ? 13.560 39.750 58.908 1.00 23.39 41 GLU B N 1
ATOM 1848 C CA . GLU B 1 46 ? 12.562 39.476 59.930 1.00 25.29 41 GLU B CA 1
ATOM 1849 C C . GLU B 1 46 ? 12.767 38.102 60.567 1.00 22.04 41 GLU B C 1
ATOM 1850 O O . GLU B 1 46 ? 12.679 37.967 61.787 1.00 21.45 41 GLU B O 1
ATOM 1862 N N . LEU B 1 47 ? 13.054 37.090 59.749 1.00 20.05 42 LEU B N 1
ATOM 1863 C CA . LEU B 1 47 ? 13.278 35.743 60.275 1.00 20.28 42 LEU B CA 1
ATOM 1864 C C . LEU B 1 47 ? 14.566 35.663 61.095 1.00 22.98 42 LEU B C 1
ATOM 1865 O O . LEU B 1 47 ? 14.646 34.908 62.063 1.00 21.14 42 LEU B O 1
ATOM 1881 N N . LEU B 1 48 ? 15.572 36.436 60.697 1.00 20.30 43 LEU B N 1
ATOM 1882 C CA . LEU B 1 48 ? 16.840 36.478 61.423 1.00 23.02 43 LEU B CA 1
ATOM 1883 C C . LEU B 1 48 ? 16.712 37.247 62.734 1.00 22.91 43 LEU B C 1
ATOM 1884 O O . LEU B 1 48 ? 17.372 36.918 63.721 1.00 23.13 43 LEU B O 1
ATOM 1900 N N . LYS B 1 49 ? 15.868 38.276 62.737 1.00 21.18 44 LYS B N 1
ATOM 1901 C CA . LYS B 1 49 ? 15.550 39.002 63.966 1.00 23.87 44 LYS B CA 1
ATOM 1902 C C . LYS B 1 49 ? 14.865 38.069 64.961 1.00 21.29 44 LYS B C 1
ATOM 1903 O O . LYS B 1 49 ? 15.161 38.087 66.155 1.00 21.24 44 LYS B O 1
ATOM 1922 N N . THR B 1 50 ? 13.944 37.258 64.449 1.00 21.29 45 THR B N 1
ATOM 1923 C CA . THR B 1 50 ? 13.228 36.276 65.255 1.00 23.04 45 THR B CA 1
ATOM 1924 C C . THR B 1 50 ? 14.180 35.245 65.851 1.00 22.44 45 THR B C 1
ATOM 1925 O O . THR B 1 50 ? 14.096 34.918 67.036 1.00 21.40 45 THR B O 1
ATOM 1936 N N . LEU B 1 51 ? 15.093 34.746 65.023 1.00 18.81 46 LEU B N 1
ATOM 1937 C CA . LEU B 1 51 ? 16.085 33.773 65.471 1.00 20.71 46 LEU B CA 1
ATOM 1938 C C . LEU B 1 51 ? 16.964 34.349 66.577 1.00 20.17 46 LEU B C 1
ATOM 1939 O O . LEU B 1 51 ? 17.282 33.665 67.548 1.00 17.24 46 LEU B O 1
ATOM 1955 N N . ALA B 1 52 ? 17.349 35.613 66.431 1.00 19.52 47 ALA B N 1
ATOM 1956 C CA . ALA B 1 52 ? 18.160 36.275 67.447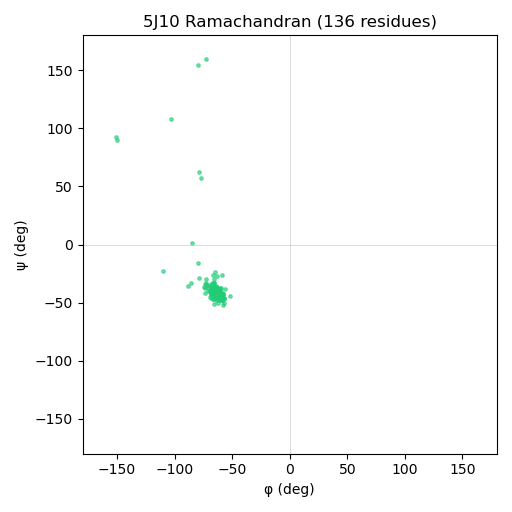 1.00 20.84 47 ALA B CA 1
ATOM 1957 C C . ALA B 1 52 ? 17.395 36.355 68.764 1.00 21.90 47 ALA B C 1
ATOM 1958 O O . ALA B 1 52 ? 17.967 36.167 69.831 1.00 20.11 47 ALA B O 1
ATOM 1965 N N . GLU B 1 53 ? 16.095 36.614 68.675 1.00 20.92 48 GLU B N 1
ATOM 1966 C CA . GLU B 1 53 ? 15.240 36.690 69.853 1.00 22.42 48 GLU B CA 1
ATOM 1967 C C . GLU B 1 53 ? 15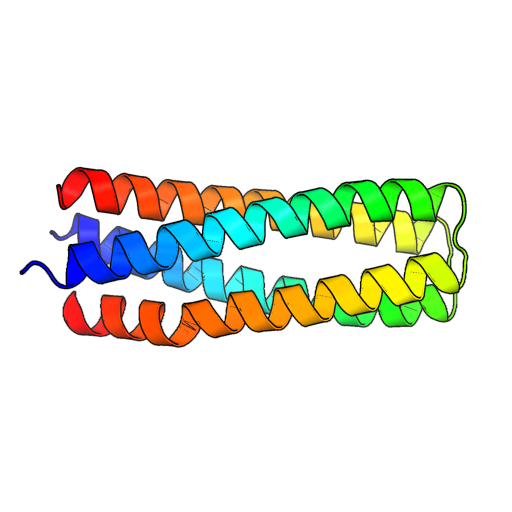.116 35.322 70.531 1.00 20.70 48 GLU B C 1
ATOM 1968 O O . GLU B 1 53 ? 15.162 35.231 71.752 1.00 19.18 48 GLU B O 1
ATOM 1980 N N . LEU B 1 54 ? 14.967 34.263 69.741 1.00 19.66 49 LEU B N 1
ATOM 1981 C CA . LEU B 1 54 ? 14.855 32.915 70.305 1.00 20.00 49 LEU B CA 1
ATOM 1982 C C . LEU B 1 54 ? 16.135 32.482 71.019 1.00 20.11 49 LEU B C 1
ATOM 1983 O O . LEU B 1 54 ? 16.081 31.828 72.062 1.00 18.26 49 LEU B O 1
ATOM 1999 N N . VAL B 1 55 ? 17.280 32.839 70.444 1.00 19.77 50 VAL B N 1
ATOM 2000 C CA . VAL B 1 55 ? 18.579 32.506 71.026 1.00 20.62 50 VAL B CA 1
ATOM 2001 C C . VAL B 1 55 ? 18.799 33.271 72.336 1.00 21.25 50 VAL B C 1
ATOM 2002 O O . VAL B 1 55 ? 19.358 32.729 73.293 1.00 22.19 50 VAL B O 1
ATOM 2015 N N . ARG B 1 56 ? 18.348 34.522 72.391 1.00 21.64 51 ARG B N 1
ATOM 2016 C CA . ARG B 1 56 ? 18.397 35.285 73.640 1.00 21.06 51 ARG B CA 1
ATOM 2017 C C . ARG B 1 56 ? 17.552 34.615 74.719 1.00 22.91 51 ARG B C 1
ATOM 2018 O O . ARG B 1 56 ? 17.987 34.475 75.857 1.00 20.96 51 ARG B O 1
ATOM 2039 N N . LYS B 1 57 ? 16.340 34.209 74.352 1.00 22.10 52 LYS B N 1
ATOM 2040 C CA . LYS B 1 57 ? 15.462 33.461 75.254 1.00 23.67 52 LYS B CA 1
ATOM 2041 C C . LYS B 1 57 ? 16.124 32.160 75.721 1.00 22.10 52 LYS B C 1
ATOM 2042 O O . LYS B 1 57 ? 16.039 31.785 76.895 1.00 21.28 52 LYS B O 1
ATOM 2061 N N . LEU B 1 58 ? 16.787 31.478 74.796 1.00 19.31 53 LEU B N 1
ATOM 2062 C CA . LEU B 1 58 ? 17.479 30.235 75.115 1.00 21.05 53 LEU B CA 1
ATOM 2063 C C . LEU B 1 58 ? 18.587 30.458 76.141 1.00 21.09 53 LEU B C 1
ATOM 2064 O O . LEU B 1 58 ? 18.740 29.678 77.078 1.00 17.79 53 LEU B O 1
ATOM 2080 N N . LYS B 1 59 ? 19.350 31.530 75.963 1.00 20.87 54 LYS B N 1
ATOM 2081 C CA . LYS B 1 59 ? 20.433 31.849 76.884 1.00 22.31 54 LYS B CA 1
ATOM 2082 C C . LYS B 1 59 ? 19.885 32.101 78.288 1.00 22.84 54 LYS B C 1
ATOM 2083 O O . LYS B 1 59 ? 20.469 31.653 79.279 1.00 20.64 54 LYS B O 1
ATOM 2102 N N . GLU B 1 60 ? 18.756 32.806 78.365 1.00 21.15 55 GLU B N 1
ATOM 2103 C CA . GLU B 1 60 ? 18.081 33.057 79.643 1.00 24.33 55 GLU B CA 1
ATOM 2104 C C . GLU B 1 60 ? 17.685 31.762 80.356 1.00 23.76 55 GLU B C 1
ATOM 2105 O O . GLU B 1 60 ? 17.898 31.620 81.560 1.00 20.80 55 GLU B O 1
ATOM 2117 N N . LEU B 1 61 ? 17.088 30.834 79.612 1.00 21.09 56 LEU B N 1
ATOM 2118 C CA . LEU B 1 61 ? 16.660 29.552 80.170 1.00 21.91 56 LEU B CA 1
ATOM 2119 C C . LEU B 1 61 ? 17.848 28.731 80.656 1.00 22.17 56 LEU B C 1
ATOM 2120 O O . LEU B 1 61 ? 17.789 28.106 81.715 1.00 23.10 56 LEU B O 1
ATOM 2136 N N . VAL B 1 62 ? 18.920 28.728 79.871 1.00 19.80 57 VAL B N 1
ATOM 2137 C CA . VAL B 1 62 ? 20.133 28.014 80.239 1.00 21.82 57 VAL B CA 1
ATOM 2138 C C . VAL B 1 62 ? 20.739 28.616 81.506 1.00 23.09 57 VAL B C 1
ATOM 2139 O O . VAL B 1 62 ? 21.196 27.888 82.391 1.00 23.94 57 VAL B O 1
ATOM 2152 N N . GLU B 1 63 ? 20.727 29.943 81.595 1.00 20.27 58 GLU B N 1
ATOM 2153 C CA . GLU B 1 63 ? 21.171 30.624 82.806 1.00 25.60 58 GLU B CA 1
ATOM 2154 C C . GLU B 1 63 ? 20.317 30.202 84.002 1.00 22.73 58 GLU B C 1
ATOM 2155 O O . GLU B 1 63 ? 20.843 29.902 85.071 1.00 22.14 58 GLU B O 1
ATOM 2167 N N . ASP B 1 64 ? 18.999 30.185 83.816 1.00 22.09 59 ASP B N 1
ATOM 2168 C CA . ASP B 1 64 ? 18.086 29.780 84.883 1.00 23.38 59 ASP B CA 1
ATOM 2169 C C . ASP B 1 64 ? 18.362 28.362 85.361 1.00 24.08 59 ASP B C 1
ATOM 2170 O O . ASP B 1 64 ? 18.344 28.093 86.567 1.00 21.84 59 ASP B O 1
ATOM 2179 N N . MET B 1 65 ? 18.605 27.450 84.425 1.00 22.49 60 MET B N 1
ATOM 2180 C CA . MET B 1 65 ? 18.842 26.069 84.815 1.00 23.98 60 MET B CA 1
ATOM 2181 C C . MET B 1 65 ? 20.194 25.944 85.509 1.00 25.17 60 MET B C 1
ATOM 2182 O O . MET B 1 65 ? 20.340 25.164 86.446 1.00 24.94 60 MET B O 1
ATOM 2196 N N . GLU B 1 66 ? 21.176 26.719 85.056 1.00 23.01 61 GLU B N 1
ATOM 2197 C CA . GLU B 1 66 ? 22.507 26.691 85.656 1.00 26.73 61 GLU B CA 1
ATOM 2198 C C . GLU B 1 66 ? 22.475 27.215 87.091 1.00 27.72 61 GLU B C 1
ATOM 2199 O O . GLU B 1 66 ? 23.134 26.675 87.981 1.00 26.76 61 GLU B O 1
ATOM 2211 N N . ARG B 1 67 ? 21.703 28.274 87.305 1.00 23.61 62 ARG B N 1
ATOM 2212 C CA . ARG B 1 67 ? 21.562 28.864 88.631 1.00 26.21 62 ARG B CA 1
ATOM 2213 C C . ARG B 1 67 ? 20.831 27.918 89.580 1.00 25.17 62 ARG B C 1
ATOM 2214 O O . ARG B 1 67 ? 21.169 27.819 90.757 1.00 26.68 62 ARG B O 1
ATOM 2235 N N . SER B 1 68 ? 19.831 27.216 89.064 1.00 22.82 63 SER B N 1
ATOM 2236 C CA . SER B 1 68 ? 19.107 26.251 89.874 1.00 24.76 63 SER B CA 1
ATOM 2237 C C . SER B 1 68 ? 20.025 25.101 90.265 1.00 26.16 63 SER B C 1
ATOM 2238 O O . SER B 1 68 ? 20.037 24.677 91.419 1.00 23.47 63 SER B O 1
ATOM 2246 N N . MET B 1 69 ? 20.808 24.608 89.307 1.00 23.43 64 MET B N 1
ATOM 2247 C CA . MET B 1 69 ? 21.726 23.501 89.569 1.00 25.87 64 MET B CA 1
ATOM 2248 C C . MET B 1 69 ? 22.813 23.887 90.574 1.00 25.79 64 MET B C 1
ATOM 2249 O O . MET B 1 69 ? 23.204 23.084 91.422 1.00 24.31 64 MET B O 1
ATOM 2263 N N . LYS B 1 70 ? 23.308 25.115 90.470 1.00 23.77 65 LYS B N 1
ATOM 2264 C CA . LYS B 1 70 ? 24.342 25.584 91.384 1.00 25.25 65 LYS B CA 1
ATOM 2265 C C . LYS B 1 70 ? 23.803 25.742 92.807 1.00 25.74 65 LYS B C 1
ATOM 2266 O O . LYS B 1 70 ? 24.476 25.387 93.776 1.00 23.50 65 LYS B O 1
ATOM 2285 N N . GLU B 1 71 ? 22.588 26.267 92.935 1.00 25.90 66 GLU B N 1
ATOM 2286 C CA . GLU B 1 71 ? 21.953 26.350 94.244 1.00 26.77 66 GLU B CA 1
ATOM 2287 C C . GLU B 1 71 ? 21.793 24.961 94.848 1.00 29.15 66 GLU B C 1
ATOM 2288 O O . GLU B 1 71 ? 22.014 24.760 96.040 1.00 25.66 66 GLU B O 1
ATOM 2300 N N . GLN B 1 72 ? 21.411 24.002 94.015 1.00 27.07 67 GLN B N 1
ATOM 2301 C CA . GLN B 1 72 ? 21.237 22.638 94.477 1.00 27.64 67 GLN B CA 1
ATOM 2302 C C . GLN B 1 72 ? 22.580 22.058 94.915 1.00 27.97 67 GLN B C 1
ATOM 2303 O O . GLN B 1 72 ? 22.660 21.356 95.919 1.00 26.90 67 GLN B O 1
ATOM 2317 N N . LEU B 1 73 ? 23.632 22.364 94.159 1.00 25.77 68 LEU B N 1
ATOM 2318 C CA . LEU B 1 73 ? 24.984 21.955 94.520 1.00 27.35 68 LEU B CA 1
ATOM 2319 C C . LEU B 1 73 ? 25.396 22.531 95.870 1.00 31.51 68 LEU B C 1
ATOM 2320 O O . LEU B 1 73 ? 25.983 21.834 96.698 1.00 30.98 68 LEU B O 1
ATOM 2336 N N . TYR B 1 74 ? 25.091 23.809 96.081 1.00 29.70 69 TYR B N 1
ATOM 2337 C CA . TYR B 1 74 ? 25.413 24.475 97.336 1.00 30.47 69 TYR B CA 1
ATOM 2338 C C . TYR B 1 74 ? 24.772 23.742 98.504 1.00 29.75 69 TYR B C 1
ATOM 2339 O O . TYR B 1 74 ? 25.447 23.391 99.467 1.00 31.16 69 TYR B O 1
ATOM 2357 N N . ILE B 1 75 ? 23.469 23.504 98.399 1.00 28.17 70 ILE B N 1
ATOM 2358 C CA . ILE B 1 75 ? 22.713 22.810 99.440 1.00 31.71 70 ILE B CA 1
ATOM 2359 C C . ILE B 1 75 ? 23.252 21.400 99.697 1.00 38.38 70 ILE B C 1
ATOM 2360 O O . ILE B 1 75 ? 23.393 20.982 100.848 1.00 35.54 70 ILE B O 1
ATOM 2376 N N . ILE B 1 76 ? 23.563 20.677 98.625 1.00 31.67 71 ILE B N 1
ATOM 2377 C CA . ILE B 1 76 ? 24.114 19.328 98.749 1.00 34.95 71 ILE B CA 1
ATOM 2378 C C . ILE B 1 76 ? 25.460 19.350 99.476 1.00 43.99 71 ILE B C 1
ATOM 2379 O O . ILE B 1 76 ? 25.662 18.614 100.442 1.00 45.80 71 ILE B O 1
ATOM 2395 N N . LYS B 1 77 ? 26.366 20.212 99.021 1.00 36.88 72 LYS B N 1
ATOM 2396 C CA . LYS B 1 77 ? 27.683 20.351 99.633 1.00 37.50 72 LYS B CA 1
ATOM 2397 C C . LYS B 1 77 ? 27.589 20.745 101.106 1.00 42.89 72 LYS B C 1
ATOM 2398 O O . LYS B 1 77 ? 26.609 21.355 101.538 1.00 47.39 72 LYS B O 1
#

Foldseek 3Di:
DDVLVVLVVVLVVLVVVLVVLVVVLVVLVVVCVVPVDPVSVVVSVVSVVVSVVSVVVNVVSVVVSVVVVD/DVLLVVLVVVLVVLVVVLVVLVVVLVVLVVVCVVPVDPVSVVVSVVSVVVNVVSVVVNVVSVVVSVVVVD